Protein AF-A0A915A8H7-F1 (afdb_monomer_lite)

Secondary structure (DSSP, 8-state):
---PPP--SGGG-SEEEEEEE----BS-HHHHHHHHHHTTS-TTSHHHHHHHHGGGBHHHHHHHTTSS-TT-EEPPP-S---B-BPTTSSPBPTTS--B--EEEEEEESSTTSEEEEEEEE-TT--SSSB--EEEEEEE-------

pLDDT: mean 85.85, std 15.35, range [38.62, 98.38]

Radius of gyration: 17.92 Å; chains: 1; bounding box: 58×31×45 Å

Foldseek 3Di:
DDCDDPDPDPVSDQKDKDWDQQPWFQPDQVLVVVCVVCVVDDDVVQQVSQVVSCVRTPVSVCCVVCNPPVQKDFDRDREFAFAADDAPDLDHDPVDRRHNRTGMIMHGPDPPQKDWDDWYWDSVHRRHSGTDIDTDIDGDDDPPDD

Structure (mmCIF, N/CA/C/O backbone):
data_AF-A0A915A8H7-F1
#
_entry.id   AF-A0A915A8H7-F1
#
loop_
_atom_site.group_PDB
_atom_site.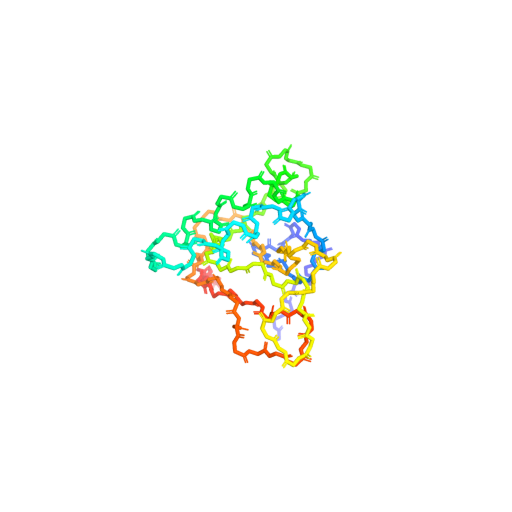id
_atom_site.type_symbol
_atom_site.label_atom_id
_atom_site.label_alt_id
_atom_site.label_comp_id
_atom_site.label_asym_id
_atom_site.label_entity_id
_atom_site.label_seq_id
_atom_site.pdbx_PDB_ins_code
_atom_site.Cartn_x
_atom_site.Cartn_y
_atom_site.Cartn_z
_atom_site.occupancy
_atom_site.B_iso_or_equiv
_atom_site.auth_seq_id
_atom_site.auth_comp_id
_atom_site.auth_asym_id
_atom_site.auth_atom_id
_atom_site.pdbx_PDB_model_num
ATOM 1 N N . ARG A 1 1 ? -35.282 -7.387 12.972 1.00 38.62 1 ARG A N 1
ATOM 2 C CA . ARG A 1 1 ? -34.594 -6.591 11.924 1.00 38.62 1 ARG A CA 1
ATOM 3 C C . ARG A 1 1 ? -33.820 -5.499 12.648 1.00 38.62 1 ARG A C 1
ATOM 5 O O . ARG A 1 1 ? -34.443 -4.551 13.101 1.00 38.62 1 ARG A O 1
ATOM 12 N N . TYR A 1 2 ? -32.520 -5.685 12.862 1.00 42.59 2 TYR A N 1
ATOM 13 C CA . TYR A 1 2 ? -31.696 -4.727 13.600 1.00 42.59 2 TYR A CA 1
ATOM 14 C C . TYR A 1 2 ? -31.252 -3.625 12.640 1.00 42.59 2 TYR A C 1
ATOM 16 O O . TYR A 1 2 ? -30.339 -3.812 11.843 1.00 42.59 2 TYR A O 1
ATOM 24 N N . GLY A 1 3 ? -31.980 -2.510 12.656 1.00 46.38 3 GLY A N 1
ATOM 25 C CA . GLY A 1 3 ? -31.598 -1.299 11.943 1.00 46.38 3 GLY A CA 1
ATOM 26 C C . GLY A 1 3 ? -30.527 -0.574 12.739 1.00 46.38 3 GLY A C 1
ATOM 27 O O . GLY A 1 3 ? -30.847 0.347 13.485 1.00 46.38 3 GLY A O 1
ATOM 28 N N . LEU A 1 4 ? -29.271 -1.008 12.612 1.00 57.69 4 LEU A N 1
ATOM 29 C CA . LEU A 1 4 ? -28.161 -0.161 13.030 1.00 57.69 4 LEU A CA 1
ATOM 30 C C . LEU A 1 4 ? -28.224 1.121 12.184 1.00 57.69 4 LEU A C 1
ATOM 32 O O . LEU A 1 4 ? -28.416 1.029 10.965 1.00 57.69 4 LEU A O 1
ATOM 36 N N . PRO A 1 5 ? -28.133 2.312 12.798 1.00 57.06 5 PRO A N 1
ATOM 37 C CA . PRO A 1 5 ? -28.119 3.553 12.044 1.00 57.06 5 PRO A CA 1
ATOM 38 C C . PRO A 1 5 ? -26.967 3.511 11.039 1.00 57.06 5 PRO A C 1
ATOM 40 O O . PRO A 1 5 ? -25.849 3.128 11.381 1.00 57.06 5 PRO A O 1
ATOM 43 N N . ALA A 1 6 ? -27.250 3.879 9.787 1.00 58.78 6 ALA A N 1
ATOM 44 C CA . ALA A 1 6 ? -26.222 3.965 8.760 1.00 58.78 6 ALA A CA 1
ATOM 45 C C . ALA A 1 6 ? -25.101 4.895 9.244 1.00 58.78 6 ALA A C 1
ATOM 47 O O . ALA A 1 6 ? -25.376 6.014 9.683 1.00 58.78 6 ALA A O 1
ATOM 48 N N . CYS A 1 7 ? -23.858 4.420 9.172 1.00 57.41 7 CYS A N 1
ATOM 49 C CA . CYS A 1 7 ? -22.670 5.210 9.467 1.00 57.41 7 CYS A CA 1
ATOM 50 C C . CYS A 1 7 ? -22.638 6.418 8.514 1.00 57.41 7 CYS A C 1
ATOM 52 O O . CYS A 1 7 ? -22.506 6.249 7.303 1.00 57.41 7 CYS A O 1
ATOM 54 N N . LYS A 1 8 ? -22.846 7.631 9.039 1.00 66.94 8 LYS A N 1
ATOM 55 C CA . LYS A 1 8 ? -22.970 8.873 8.252 1.00 66.94 8 LYS A CA 1
ATOM 56 C C . LYS A 1 8 ? -21.626 9.556 7.998 1.00 66.94 8 LYS A C 1
ATOM 58 O O . LYS A 1 8 ? -21.566 10.490 7.204 1.00 66.94 8 LYS A O 1
ATOM 63 N N . SER A 1 9 ? -20.562 9.125 8.673 1.00 72.94 9 SER A N 1
ATOM 64 C CA . SER A 1 9 ? -19.200 9.621 8.470 1.00 72.94 9 SER A CA 1
ATOM 65 C C . SER A 1 9 ? -18.171 8.579 8.897 1.00 72.94 9 SER A C 1
ATOM 67 O O . SER A 1 9 ? -18.432 7.776 9.787 1.00 72.94 9 SER A O 1
ATOM 69 N N . VAL A 1 10 ? -16.973 8.629 8.309 1.00 74.31 10 VAL A N 1
ATOM 70 C CA . VAL A 1 10 ? -15.845 7.745 8.662 1.00 74.31 10 VAL A CA 1
ATOM 71 C C . VAL A 1 10 ? -15.566 7.758 10.175 1.00 74.31 10 VAL A C 1
ATOM 73 O O . VAL A 1 10 ? -15.337 6.710 10.764 1.00 74.31 10 VAL A O 1
ATOM 76 N N . ALA A 1 11 ? -15.716 8.916 10.827 1.00 73.44 11 ALA A N 1
ATOM 77 C CA . ALA A 1 11 ? -15.522 9.084 12.270 1.00 73.44 11 ALA A CA 1
ATOM 78 C C . ALA A 1 11 ? -16.535 8.319 13.152 1.00 73.44 11 ALA A C 1
ATOM 80 O O . ALA A 1 11 ? -16.314 8.119 14.349 1.00 73.44 11 ALA A O 1
ATOM 81 N N . GLN A 1 12 ? -17.678 7.899 12.604 1.00 82.94 12 GLN A N 1
ATOM 82 C CA . GLN A 1 12 ? -18.666 7.119 13.354 1.00 82.94 12 GLN A CA 1
ATOM 83 C C . GLN A 1 12 ? -18.327 5.631 13.393 1.00 82.94 12 GLN A C 1
ATOM 85 O O . GLN A 1 12 ? -18.733 4.962 14.342 1.00 82.94 12 GLN A O 1
ATOM 90 N N . ALA A 1 13 ? -17.559 5.127 12.427 1.00 87.56 13 ALA A N 1
ATOM 91 C CA . ALA A 1 13 ? -17.154 3.733 12.402 1.00 87.56 13 ALA A CA 1
ATOM 92 C C . ALA A 1 13 ? -16.169 3.429 13.539 1.00 87.56 13 ALA A C 1
ATOM 94 O O . ALA A 1 13 ? -15.305 4.237 13.872 1.00 87.56 13 ALA A O 1
ATOM 95 N N . ASP A 1 14 ? -16.311 2.250 14.136 1.00 90.06 14 ASP A N 1
ATOM 96 C CA . ASP A 1 14 ? -15.351 1.744 15.119 1.00 90.06 14 ASP A CA 1
ATOM 97 C C . ASP A 1 14 ? -14.023 1.348 14.473 1.00 90.06 14 ASP A C 1
ATOM 99 O O . ASP A 1 14 ? -12.960 1.494 15.071 1.00 90.06 14 ASP A O 1
ATOM 103 N N . CYS A 1 15 ? -14.118 0.809 13.257 1.00 92.69 15 CYS A N 1
ATOM 104 C CA . CYS A 1 15 ? -13.013 0.316 12.458 1.00 92.69 15 CYS A CA 1
ATOM 105 C C . CYS A 1 15 ? -13.232 0.741 11.008 1.00 92.69 15 CYS A C 1
ATOM 107 O O . CYS A 1 15 ? -14.344 0.620 10.486 1.00 92.69 15 CYS A O 1
AT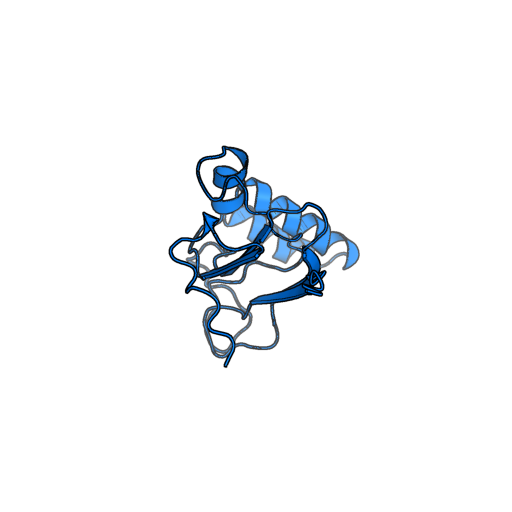OM 109 N N . VAL A 1 16 ? -12.176 1.208 10.355 1.00 94.38 16 VAL A N 1
ATOM 110 C CA . VAL A 1 16 ? -12.196 1.641 8.957 1.00 94.38 16 VAL A CA 1
ATOM 111 C C . VAL A 1 16 ? -11.054 0.953 8.233 1.00 94.38 16 VAL A C 1
ATOM 113 O O . VAL A 1 16 ? -9.925 0.975 8.708 1.00 94.38 16 VAL A O 1
ATOM 116 N N . PHE A 1 17 ? -11.344 0.379 7.070 1.00 96.38 17 PHE A N 1
ATOM 117 C CA . PHE A 1 17 ? -10.337 -0.077 6.119 1.00 96.38 17 PHE A CA 1
ATOM 118 C C . PHE A 1 17 ? -10.415 0.825 4.892 1.00 96.38 17 PHE A C 1
ATOM 120 O O . PHE A 1 17 ? -11.499 1.026 4.343 1.00 96.38 17 PHE A O 1
ATOM 127 N N . TRP A 1 18 ? -9.282 1.381 4.479 1.00 97.31 18 TRP A N 1
ATOM 128 C CA . TRP A 1 18 ? -9.173 2.266 3.326 1.00 97.31 18 TRP A CA 1
ATOM 129 C C . TRP A 1 18 ? -8.132 1.703 2.372 1.00 97.31 18 TRP A C 1
ATOM 131 O O . TRP A 1 18 ? -6.961 1.608 2.726 1.00 97.31 18 TRP A O 1
ATOM 141 N N . PHE A 1 19 ? -8.541 1.322 1.166 1.00 97.88 19 PHE A N 1
ATOM 142 C CA . PHE A 1 19 ? -7.642 0.649 0.237 1.00 97.88 19 PHE A CA 1
ATOM 143 C C . PHE A 1 19 ? -7.986 0.894 -1.227 1.00 97.88 19 PHE A C 1
ATOM 145 O O . PHE A 1 19 ? -9.106 1.284 -1.560 1.00 97.88 19 PHE A O 1
ATOM 152 N N . GLY A 1 20 ? -7.005 0.642 -2.088 1.00 97.38 20 GLY A N 1
ATOM 153 C CA . GLY A 1 20 ? -7.113 0.746 -3.541 1.00 97.38 20 GLY A CA 1
ATOM 154 C C . GLY A 1 20 ? -5.840 1.307 -4.168 1.00 97.38 20 GLY A C 1
ATOM 155 O O . GLY A 1 20 ? -4.811 1.413 -3.498 1.00 97.38 20 GLY A O 1
ATOM 156 N N . ASP A 1 21 ? -5.937 1.699 -5.438 1.00 97.88 21 ASP A N 1
ATOM 157 C CA . ASP A 1 21 ? -4.905 2.478 -6.125 1.00 97.88 21 ASP A CA 1
ATOM 158 C C . ASP A 1 21 ? -4.950 3.933 -5.627 1.00 97.88 21 ASP A C 1
ATOM 160 O O . ASP A 1 21 ? -5.766 4.747 -6.066 1.00 97.88 21 ASP A O 1
ATOM 164 N N . LEU A 1 22 ? -4.085 4.250 -4.665 1.00 97.81 22 LEU A N 1
ATOM 165 C CA . LEU A 1 22 ? -3.901 5.599 -4.126 1.00 97.81 22 LEU A CA 1
ATOM 166 C C . LEU A 1 22 ? -2.933 6.438 -4.969 1.00 97.81 22 LEU A C 1
ATOM 168 O O . LEU A 1 22 ? -2.807 7.639 -4.742 1.00 97.81 22 LEU A O 1
ATOM 172 N N . ASN A 1 23 ? -2.259 5.816 -5.939 1.00 97.19 23 ASN A N 1
ATOM 173 C CA . ASN A 1 23 ? -1.446 6.461 -6.965 1.00 97.19 23 ASN A CA 1
ATOM 174 C C . ASN A 1 23 ? -0.214 7.255 -6.476 1.00 97.19 23 ASN A C 1
ATOM 176 O O . ASN A 1 23 ? 0.412 7.960 -7.269 1.00 97.19 23 ASN A O 1
ATOM 180 N N . PHE A 1 24 ? 0.178 7.109 -5.208 1.00 97.44 24 PHE A N 1
ATOM 181 C CA . PHE A 1 24 ? 1.429 7.659 -4.677 1.00 97.44 24 PHE A CA 1
ATOM 182 C C . PHE A 1 24 ? 2.648 6.955 -5.279 1.00 97.44 24 PHE A C 1
ATOM 184 O O . PHE A 1 24 ? 2.615 5.755 -5.578 1.00 97.44 24 PHE A O 1
ATOM 191 N N . ARG A 1 25 ? 3.722 7.715 -5.504 1.00 96.56 25 ARG A N 1
ATOM 192 C CA . ARG A 1 25 ? 4.874 7.276 -6.296 1.00 96.56 25 ARG A CA 1
ATOM 193 C C . ARG A 1 25 ? 6.165 7.254 -5.494 1.00 96.56 25 ARG A C 1
ATOM 195 O O . ARG A 1 25 ? 6.378 8.046 -4.581 1.00 96.56 25 ARG A O 1
ATOM 202 N N . LEU A 1 26 ? 7.075 6.364 -5.889 1.00 94.38 26 LEU A N 1
ATOM 203 C CA . LEU A 1 26 ? 8.473 6.486 -5.485 1.00 94.38 26 LEU A CA 1
ATOM 204 C C . LEU A 1 26 ? 9.125 7.623 -6.277 1.00 94.38 26 LEU A C 1
ATOM 206 O O . LEU A 1 26 ? 8.934 7.750 -7.488 1.00 94.38 26 LEU A O 1
ATOM 210 N N . LYS A 1 27 ? 9.981 8.405 -5.619 1.00 90.94 27 LYS A N 1
ATOM 211 C CA . LYS A 1 27 ? 10.676 9.532 -6.268 1.00 90.94 27 LYS A CA 1
ATOM 212 C C . LYS A 1 27 ? 11.808 9.124 -7.212 1.00 90.94 27 LYS A C 1
ATOM 214 O O . LYS A 1 27 ? 12.242 9.932 -8.029 1.00 90.94 27 LYS A O 1
ATOM 219 N N . SER A 1 28 ? 12.343 7.907 -7.088 1.00 85.69 28 SER A N 1
ATOM 220 C CA . SER A 1 28 ? 13.560 7.503 -7.802 1.00 85.69 28 SER A CA 1
ATOM 221 C C . SER A 1 28 ? 13.548 6.041 -8.234 1.00 85.69 28 SER A C 1
ATOM 223 O O . SER A 1 28 ? 13.435 5.136 -7.409 1.00 85.69 28 SER A O 1
ATOM 225 N N . ARG A 1 29 ? 13.784 5.814 -9.533 1.00 83.38 29 ARG A N 1
ATOM 226 C CA . ARG A 1 29 ? 14.001 4.483 -10.126 1.00 83.38 29 ARG A CA 1
ATOM 227 C C . ARG A 1 29 ? 15.297 3.828 -9.641 1.00 83.38 29 ARG A C 1
ATOM 229 O O . ARG A 1 29 ? 15.345 2.613 -9.503 1.00 83.38 29 ARG A O 1
ATOM 236 N N . LYS A 1 30 ? 16.328 4.625 -9.330 1.00 82.50 30 LYS A N 1
ATOM 237 C CA . LYS A 1 30 ? 17.689 4.131 -9.048 1.00 82.50 30 LYS A CA 1
ATOM 238 C C . LYS A 1 30 ? 17.735 3.102 -7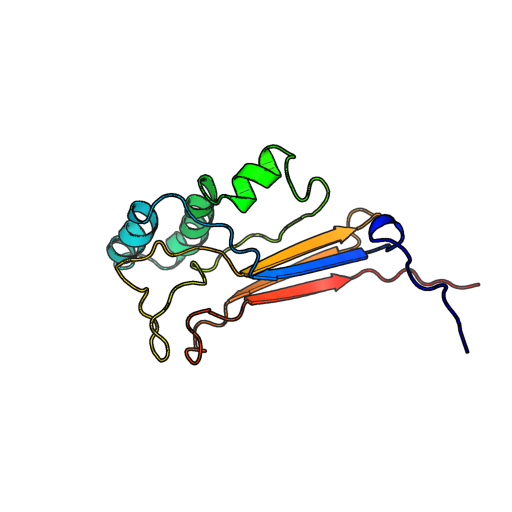.921 1.00 82.50 30 LYS A C 1
ATOM 240 O O . LYS A 1 30 ? 18.504 2.152 -8.004 1.00 82.50 30 LYS A O 1
ATOM 245 N N . ARG A 1 31 ? 16.919 3.286 -6.876 1.00 76.94 31 ARG A N 1
ATOM 246 C CA . ARG A 1 31 ? 16.860 2.322 -5.772 1.00 76.94 31 ARG A CA 1
ATOM 247 C C . ARG A 1 31 ? 16.159 1.032 -6.174 1.00 76.94 31 ARG A C 1
ATOM 249 O O . ARG A 1 31 ? 16.600 -0.028 -5.769 1.00 76.94 31 ARG A O 1
ATOM 256 N N . VAL A 1 32 ? 15.131 1.094 -7.017 1.00 79.88 32 VAL A N 1
ATOM 257 C CA . VAL A 1 32 ? 14.496 -0.125 -7.531 1.00 79.88 32 VAL A CA 1
ATOM 258 C C . VAL A 1 32 ? 15.442 -0.879 -8.466 1.00 79.88 32 VAL A C 1
ATOM 260 O O . VAL A 1 32 ? 15.547 -2.092 -8.374 1.00 79.88 32 VAL A O 1
ATOM 263 N N . ASP A 1 33 ? 16.200 -0.185 -9.314 1.00 77.81 33 ASP A N 1
ATOM 264 C CA . ASP A 1 33 ? 17.151 -0.852 -10.213 1.00 77.81 33 ASP A CA 1
ATOM 265 C C . ASP A 1 33 ? 18.328 -1.485 -9.449 1.00 77.81 33 ASP A C 1
ATOM 267 O O . ASP A 1 33 ? 18.804 -2.554 -9.833 1.00 77.81 33 ASP A O 1
ATOM 271 N N . ALA A 1 34 ? 18.750 -0.897 -8.323 1.00 72.12 34 ALA A N 1
ATOM 272 C CA . ALA A 1 34 ? 19.744 -1.503 -7.435 1.00 72.12 34 ALA A CA 1
ATOM 273 C C . ALA A 1 34 ? 19.298 -2.876 -6.885 1.00 72.12 34 ALA A C 1
ATOM 275 O O . ALA A 1 34 ? 20.144 -3.746 -6.682 1.00 72.12 34 ALA A O 1
ATOM 276 N N . LEU A 1 35 ? 17.983 -3.103 -6.734 1.00 65.75 35 LEU A N 1
ATOM 277 C CA . LEU A 1 35 ? 17.410 -4.404 -6.366 1.00 65.75 35 LEU A CA 1
ATOM 278 C C . LEU A 1 35 ? 17.747 -5.472 -7.413 1.00 65.75 35 LEU A C 1
ATOM 280 O O . LEU A 1 35 ? 18.203 -6.556 -7.060 1.00 65.75 35 LEU A O 1
ATOM 284 N N . SER A 1 36 ? 17.556 -5.156 -8.701 1.00 61.91 36 SER A N 1
ATOM 285 C CA . SER A 1 36 ? 17.802 -6.102 -9.801 1.00 61.91 36 SER A CA 1
ATOM 286 C C . SER A 1 36 ? 19.267 -6.547 -9.868 1.00 61.91 36 SER A C 1
ATOM 288 O O . SER A 1 36 ? 19.552 -7.691 -10.206 1.00 61.91 36 SER A O 1
ATOM 290 N N . ALA A 1 37 ? 20.193 -5.671 -9.464 1.00 56.72 37 ALA A N 1
ATOM 291 C CA . ALA A 1 37 ? 21.619 -5.972 -9.396 1.00 56.72 37 ALA A CA 1
ATOM 292 C C . ALA A 1 37 ? 22.014 -6.760 -8.129 1.00 56.72 37 ALA A C 1
ATOM 294 O O . ALA A 1 37 ? 22.924 -7.583 -8.185 1.00 56.72 37 ALA A O 1
ATOM 295 N N . GLN A 1 38 ? 21.344 -6.533 -6.990 1.00 52.28 38 GLN A N 1
ATOM 296 C CA . GLN A 1 38 ? 21.647 -7.201 -5.711 1.00 52.28 38 GLN A CA 1
ATOM 297 C C . GLN A 1 38 ? 20.967 -8.568 -5.527 1.00 52.28 38 GLN A C 1
ATOM 299 O O . GLN A 1 38 ? 21.434 -9.371 -4.713 1.00 52.28 38 GLN A O 1
ATOM 304 N N . GLN A 1 39 ? 19.915 -8.872 -6.297 1.00 52.09 39 GLN A N 1
ATOM 305 C CA . GLN A 1 39 ? 19.191 -10.155 -6.271 1.00 52.09 39 GLN A CA 1
ATOM 306 C C . GLN A 1 39 ? 20.057 -11.390 -6.575 1.00 52.09 39 GLN A C 1
ATOM 308 O O . GLN A 1 39 ? 19.615 -12.512 -6.345 1.00 52.09 39 GLN A O 1
ATOM 313 N N . MET A 1 40 ? 21.308 -11.214 -7.007 1.00 48.62 40 MET A N 1
ATOM 314 C CA . MET A 1 40 ? 22.253 -12.318 -7.175 1.00 48.62 40 MET A CA 1
ATOM 315 C C . MET A 1 40 ? 22.771 -12.913 -5.852 1.00 48.62 40 MET A C 1
ATOM 317 O O . MET A 1 40 ? 23.489 -13.910 -5.920 1.00 48.62 40 MET A O 1
ATOM 321 N N . THR A 1 41 ? 22.442 -12.353 -4.673 1.00 46.12 41 THR A N 1
ATOM 322 C CA . THR A 1 41 ? 23.254 -12.654 -3.475 1.00 46.12 41 THR A CA 1
ATOM 323 C C . THR A 1 41 ? 22.610 -13.051 -2.147 1.00 46.12 41 THR A C 1
ATOM 325 O O . THR A 1 41 ? 23.406 -13.492 -1.347 1.00 46.12 41 THR A O 1
ATOM 328 N N . GLU A 1 42 ? 21.294 -12.999 -1.864 1.00 52.12 42 GLU A N 1
ATOM 329 C CA . GLU A 1 42 ? 20.663 -13.725 -0.714 1.00 52.12 42 GLU A CA 1
ATOM 330 C C . GLU A 1 42 ? 19.194 -13.303 -0.457 1.00 52.12 42 GLU A C 1
ATOM 332 O O . GLU A 1 42 ? 18.871 -12.119 -0.368 1.00 52.12 42 GLU A O 1
ATOM 337 N N . ASN A 1 43 ? 18.296 -14.276 -0.240 1.00 54.06 43 ASN A N 1
ATOM 338 C CA . ASN A 1 43 ? 16.845 -14.067 -0.060 1.00 54.06 43 ASN A CA 1
ATOM 339 C C . ASN A 1 43 ? 16.429 -13.353 1.246 1.00 54.06 43 ASN A C 1
ATOM 341 O O . ASN A 1 43 ? 15.331 -12.804 1.315 1.00 54.06 43 ASN A O 1
ATOM 345 N N . LEU A 1 44 ? 17.270 -13.341 2.287 1.00 50.16 44 LEU A N 1
ATOM 346 C CA . LEU A 1 44 ? 16.941 -12.701 3.573 1.00 50.16 44 LEU A CA 1
ATOM 347 C C . LEU A 1 44 ? 17.105 -11.168 3.543 1.00 50.16 44 LEU A C 1
ATOM 349 O O . LEU A 1 44 ? 16.494 -10.476 4.352 1.00 50.16 44 LEU A O 1
ATOM 353 N N . SER A 1 45 ? 17.862 -10.637 2.577 1.00 61.53 45 SER A N 1
ATOM 354 C CA . SER A 1 45 ? 18.144 -9.200 2.411 1.00 61.53 45 SER A CA 1
ATOM 355 C C . SER A 1 45 ? 16.992 -8.414 1.755 1.00 61.53 45 SER A C 1
ATOM 357 O O . SER A 1 45 ? 16.863 -7.202 1.922 1.00 61.53 45 SER A O 1
ATOM 359 N N . LEU A 1 46 ? 16.098 -9.094 1.027 1.00 66.75 46 LEU A N 1
ATOM 360 C CA . LEU A 1 46 ? 15.102 -8.421 0.182 1.00 66.75 46 LEU A CA 1
ATOM 361 C C . LEU A 1 46 ? 13.961 -7.765 0.975 1.00 66.75 46 LEU A C 1
ATOM 363 O O . LEU A 1 46 ? 13.465 -6.716 0.572 1.00 66.75 46 LEU A O 1
ATOM 367 N N . LYS A 1 47 ? 13.564 -8.325 2.127 1.00 68.31 47 LYS A N 1
ATOM 368 C CA . LYS A 1 47 ? 12.467 -7.758 2.935 1.00 68.31 47 LYS A CA 1
ATOM 369 C C . LYS A 1 47 ? 12.839 -6.425 3.583 1.00 68.31 47 LYS A C 1
ATOM 371 O O . LYS A 1 47 ? 12.056 -5.479 3.518 1.00 68.31 47 LYS A O 1
ATOM 376 N N . SER A 1 48 ? 14.038 -6.330 4.165 1.00 70.50 48 SER A N 1
ATOM 377 C CA . SER A 1 48 ? 14.552 -5.058 4.692 1.00 70.50 48 SER A CA 1
ATOM 378 C C . SER A 1 48 ? 14.727 -4.036 3.574 1.00 70.50 48 SER A C 1
ATOM 380 O O . SER A 1 48 ? 14.379 -2.874 3.741 1.00 70.50 48 SER A O 1
ATOM 382 N N . PHE A 1 49 ? 15.153 -4.484 2.394 1.00 77.88 49 PHE A N 1
ATOM 383 C CA . PHE A 1 49 ? 15.334 -3.601 1.251 1.00 77.88 49 PHE A CA 1
ATOM 384 C C . PHE A 1 49 ? 14.031 -2.942 0.782 1.00 77.88 49 PHE A C 1
ATOM 386 O O . PHE A 1 49 ? 14.009 -1.751 0.471 1.00 77.88 49 PHE A O 1
ATOM 393 N N . PHE A 1 50 ? 12.922 -3.685 0.723 1.00 85.00 50 PHE A N 1
ATOM 394 C CA . PHE A 1 50 ? 11.639 -3.089 0.336 1.00 85.00 50 PHE A CA 1
ATOM 395 C C . PHE A 1 50 ? 11.189 -2.014 1.322 1.00 85.00 50 PHE A C 1
ATOM 397 O O . PHE A 1 50 ? 10.609 -1.017 0.895 1.00 85.00 50 PHE A O 1
ATOM 404 N N . SER A 1 51 ? 11.547 -2.158 2.599 1.00 82.88 51 SER A N 1
ATOM 405 C CA . SER A 1 51 ? 11.341 -1.112 3.604 1.00 82.88 51 SER A CA 1
ATOM 406 C C . SER A 1 51 ? 12.188 0.127 3.313 1.00 82.88 51 SER A C 1
ATOM 408 O O . SER A 1 51 ? 11.685 1.245 3.396 1.00 82.88 51 SER A O 1
ATOM 410 N N . ASP A 1 52 ? 13.439 -0.053 2.885 1.00 84.56 52 ASP A N 1
ATOM 411 C CA . ASP A 1 52 ? 14.325 1.055 2.502 1.00 84.56 52 ASP A CA 1
ATOM 412 C C . ASP A 1 52 ? 13.807 1.824 1.274 1.00 84.56 52 ASP A C 1
ATOM 414 O O . ASP A 1 52 ? 14.028 3.032 1.144 1.00 84.56 52 ASP A O 1
ATOM 418 N N . LEU A 1 53 ? 13.070 1.166 0.369 1.00 88.38 53 LEU A N 1
ATOM 419 C CA . LEU A 1 53 ? 12.417 1.854 -0.751 1.00 88.38 53 LEU A CA 1
ATOM 420 C C . LEU A 1 53 ? 11.363 2.862 -0.279 1.00 88.38 53 LEU A C 1
ATOM 422 O O . LEU A 1 53 ? 11.205 3.902 -0.926 1.00 88.38 53 LEU A O 1
ATOM 426 N N . LEU A 1 54 ? 10.692 2.586 0.844 1.00 91.56 54 LEU A N 1
ATOM 427 C CA . LEU A 1 54 ? 9.616 3.422 1.385 1.00 91.56 54 LEU A CA 1
ATOM 428 C C . LEU A 1 54 ? 10.109 4.752 1.956 1.00 91.56 54 LEU A C 1
ATOM 430 O O . LEU A 1 54 ? 9.297 5.647 2.171 1.00 91.56 54 LEU A O 1
ATOM 434 N N . VAL A 1 55 ? 11.421 4.919 2.158 1.00 89.44 55 VAL A N 1
ATOM 435 C CA . VAL A 1 55 ? 12.007 6.169 2.672 1.00 89.44 55 VAL A CA 1
ATOM 436 C C . VAL A 1 55 ? 11.664 7.373 1.785 1.00 89.44 55 VAL A C 1
ATOM 438 O O . VAL A 1 55 ? 11.427 8.458 2.310 1.00 89.44 55 VAL A O 1
ATOM 441 N N . ASP A 1 56 ? 11.551 7.181 0.462 1.00 89.50 56 ASP A N 1
ATOM 442 C CA . ASP A 1 56 ? 11.042 8.230 -0.440 1.00 89.50 56 ASP A CA 1
ATOM 443 C C . ASP A 1 56 ? 9.726 7.850 -1.134 1.00 89.50 56 ASP A C 1
ATOM 445 O O . ASP A 1 56 ? 9.445 8.345 -2.232 1.00 89.50 56 ASP A O 1
ATOM 449 N N . ASP A 1 57 ? 8.934 6.963 -0.537 1.00 95.56 57 ASP A N 1
ATOM 450 C CA . ASP A 1 57 ? 7.552 6.758 -0.964 1.00 95.56 57 ASP A CA 1
ATOM 451 C C . ASP A 1 57 ? 6.706 7.970 -0.566 1.00 95.56 57 ASP A C 1
ATOM 453 O O . ASP A 1 57 ? 6.714 8.393 0.590 1.00 95.56 57 ASP A O 1
ATOM 457 N N . GLU A 1 58 ? 5.995 8.565 -1.526 1.00 97.31 58 GLU A N 1
ATOM 458 C CA . GLU A 1 58 ? 5.214 9.779 -1.278 1.00 97.31 58 GLU A CA 1
ATOM 459 C C . GLU A 1 58 ? 4.137 9.573 -0.208 1.00 97.31 58 GLU A C 1
ATOM 461 O O . GLU A 1 58 ? 3.984 10.447 0.643 1.00 97.31 58 GLU A O 1
ATOM 466 N N . LEU A 1 59 ? 3.436 8.430 -0.190 1.00 97.62 59 LEU A N 1
ATOM 467 C CA . LEU A 1 59 ? 2.426 8.174 0.840 1.00 97.62 59 LEU A CA 1
ATOM 468 C C . LEU A 1 59 ? 3.081 8.093 2.217 1.00 97.62 59 LEU A C 1
ATOM 470 O O . LEU A 1 59 ? 2.640 8.779 3.135 1.00 97.62 59 LEU A O 1
ATOM 474 N N . THR A 1 60 ? 4.144 7.299 2.361 1.00 96.06 60 THR A N 1
ATOM 475 C CA . THR A 1 60 ? 4.877 7.175 3.628 1.00 96.06 60 THR A CA 1
ATOM 476 C C . THR A 1 60 ? 5.374 8.539 4.111 1.00 96.06 60 THR A C 1
ATOM 478 O O . THR A 1 60 ? 5.145 8.905 5.262 1.00 96.06 60 THR A O 1
ATOM 481 N N . VAL A 1 61 ? 5.976 9.343 3.231 1.00 96.19 61 VAL A N 1
ATOM 482 C CA . VAL A 1 61 ? 6.484 10.680 3.577 1.00 96.19 61 VAL A CA 1
ATOM 483 C C . VAL A 1 61 ? 5.360 11.631 3.997 1.00 96.19 61 VAL A C 1
ATOM 485 O O . VAL A 1 61 ? 5.495 12.326 5.005 1.00 96.19 61 VAL A O 1
ATOM 488 N N . GLU A 1 62 ? 4.256 11.692 3.253 1.00 97.44 62 GLU A N 1
ATOM 489 C CA . GLU A 1 62 ? 3.149 12.606 3.559 1.00 97.44 62 GLU A CA 1
ATOM 490 C C . GLU A 1 62 ? 2.347 12.161 4.795 1.00 97.44 62 GLU A C 1
ATOM 492 O O . GLU A 1 62 ? 1.894 13.017 5.560 1.00 97.44 62 GLU A O 1
ATOM 497 N N . LYS A 1 63 ? 2.250 10.849 5.060 1.00 96.31 63 LYS A N 1
ATOM 498 C CA . LYS A 1 63 ? 1.733 10.308 6.328 1.00 96.31 63 LYS A CA 1
ATOM 499 C C . LYS A 1 63 ? 2.620 10.692 7.506 1.00 96.31 63 LYS A C 1
ATOM 501 O O . LYS A 1 63 ? 2.113 11.220 8.489 1.00 96.31 63 LYS A O 1
ATOM 506 N N . CYS A 1 64 ? 3.939 10.506 7.401 1.00 94.44 64 CYS A N 1
ATOM 507 C CA . CYS A 1 64 ? 4.884 10.877 8.461 1.00 94.44 64 CYS A CA 1
ATOM 508 C C . CYS A 1 64 ? 4.862 12.377 8.788 1.00 94.44 64 CYS A C 1
ATOM 510 O O . CYS A 1 64 ? 5.111 12.759 9.929 1.00 94.44 64 CYS A O 1
ATOM 512 N N . LYS A 1 65 ? 4.555 13.235 7.809 1.00 96.44 65 LYS A N 1
ATOM 513 C CA . LYS A 1 65 ? 4.363 14.679 8.026 1.00 96.44 65 LYS A CA 1
ATOM 514 C C . LYS A 1 65 ? 3.018 15.037 8.664 1.00 96.44 65 LYS A C 1
ATOM 516 O O . LYS A 1 65 ? 2.847 16.179 9.077 1.00 96.44 65 LYS A O 1
ATOM 521 N N . GLY A 1 66 ? 2.065 14.107 8.711 1.00 95.25 66 GLY A N 1
ATOM 522 C CA . GLY A 1 66 ? 0.700 14.369 9.159 1.00 95.25 66 GLY A CA 1
ATOM 523 C C . GLY A 1 66 ? -0.156 15.126 8.136 1.00 95.25 66 GLY A C 1
ATOM 524 O O . GLY A 1 66 ? -1.139 15.756 8.516 1.00 95.25 66 GLY A O 1
ATOM 525 N N . ASN A 1 67 ? 0.193 15.085 6.845 1.00 96.44 67 ASN A N 1
ATOM 526 C CA . ASN A 1 67 ? -0.566 15.775 5.794 1.00 96.44 67 ASN A CA 1
ATOM 527 C C . ASN A 1 67 ? -1.756 14.949 5.290 1.00 96.44 67 ASN A C 1
ATOM 529 O O . ASN A 1 67 ? -2.770 15.502 4.863 1.00 96.44 67 ASN A O 1
ATOM 533 N N . VAL A 1 68 ? -1.630 13.622 5.323 1.00 96.38 68 VAL A N 1
ATOM 534 C CA . VAL A 1 68 ? -2.649 12.671 4.869 1.00 96.38 68 VAL A CA 1
ATOM 535 C C . VAL A 1 68 ? -2.745 11.517 5.860 1.00 96.38 68 VAL A C 1
ATOM 537 O O . VAL A 1 68 ? -1.744 11.141 6.462 1.00 96.38 68 VAL A O 1
ATOM 540 N N . PHE A 1 69 ? -3.939 10.937 6.015 1.00 94.81 69 PHE A N 1
ATOM 541 C CA . PHE A 1 69 ? -4.144 9.696 6.777 1.00 94.81 69 PHE A CA 1
ATOM 542 C C . PHE A 1 69 ? -3.561 9.712 8.213 1.00 94.81 69 PHE A C 1
ATOM 544 O O . PHE A 1 69 ? -3.031 8.703 8.664 1.00 94.81 69 PHE A O 1
ATOM 551 N N . VAL A 1 70 ? -3.675 10.845 8.923 1.00 90.50 70 VAL A N 1
ATOM 552 C CA . VAL A 1 70 ? -3.013 11.141 10.219 1.00 90.50 70 VAL A CA 1
ATOM 553 C C . VAL A 1 70 ? -3.260 10.098 11.316 1.00 90.50 70 VAL A C 1
ATOM 555 O O . VAL A 1 70 ? -2.392 9.881 12.150 1.00 90.50 70 VAL A O 1
ATOM 558 N N . GLU A 1 71 ? -4.413 9.432 11.302 1.00 91.88 71 GLU A N 1
ATOM 559 C CA . GLU A 1 71 ? -4.782 8.417 12.302 1.00 91.88 71 GLU A CA 1
ATOM 560 C C . GLU A 1 71 ? -4.802 6.994 11.733 1.00 91.88 71 GLU A C 1
ATOM 562 O O . GLU A 1 71 ? -5.117 6.045 12.440 1.00 91.88 71 GLU A O 1
ATOM 567 N N . PHE A 1 72 ? -4.515 6.824 10.444 1.00 95.69 72 PHE A N 1
ATOM 568 C CA . PHE A 1 72 ? -4.550 5.506 9.827 1.00 95.69 72 PHE A CA 1
ATOM 569 C C . PHE A 1 72 ? -3.184 4.842 9.906 1.00 95.69 72 PHE A C 1
ATOM 571 O O . PHE A 1 72 ? -2.178 5.373 9.426 1.00 95.69 72 PHE A O 1
ATOM 578 N N . ASP A 1 73 ? -3.189 3.600 10.349 1.00 96.00 73 ASP A N 1
ATOM 579 C CA . ASP A 1 73 ? -2.056 2.703 10.283 1.00 96.00 73 ASP A CA 1
ATOM 580 C C . ASP A 1 73 ? -1.975 2.002 8.925 1.00 96.00 73 ASP A C 1
ATOM 582 O O . ASP A 1 73 ? -2.926 1.943 8.139 1.00 96.00 73 ASP A O 1
ATOM 586 N N . GLU A 1 74 ? -0.791 1.487 8.628 1.00 97.38 74 GLU A N 1
ATOM 587 C CA . GLU A 1 74 ? -0.542 0.604 7.498 1.00 97.38 74 GLU A CA 1
ATOM 588 C C . GLU A 1 74 ? 0.377 -0.525 7.963 1.00 97.38 74 GLU A C 1
ATOM 590 O O . GLU A 1 74 ? 1.322 -0.302 8.722 1.00 97.38 74 GLU A O 1
ATOM 595 N N . ALA A 1 75 ? 0.077 -1.753 7.541 1.00 96.31 75 ALA A N 1
ATOM 596 C CA . ALA A 1 75 ? 0.905 -2.895 7.891 1.00 96.31 75 ALA A CA 1
ATOM 597 C C . ALA A 1 75 ? 2.278 -2.792 7.206 1.00 96.31 75 ALA A C 1
ATOM 599 O O . ALA A 1 75 ? 2.444 -2.124 6.188 1.00 96.31 75 ALA A O 1
ATOM 600 N N . HIS A 1 76 ? 3.277 -3.478 7.753 1.00 94.75 76 HIS A N 1
ATOM 601 C CA . HIS A 1 76 ? 4.623 -3.446 7.195 1.00 94.75 76 HIS A CA 1
ATOM 602 C C . HIS A 1 76 ? 4.662 -4.018 5.765 1.00 94.75 76 HIS A C 1
ATOM 604 O O . HIS A 1 76 ? 4.315 -5.180 5.553 1.00 94.75 76 HIS A O 1
ATOM 610 N N . ILE A 1 77 ? 5.107 -3.212 4.797 1.00 94.44 77 ILE A N 1
ATOM 611 C CA . ILE A 1 77 ? 5.279 -3.630 3.399 1.00 94.44 77 ILE A CA 1
ATOM 612 C C . ILE A 1 77 ? 6.603 -4.385 3.274 1.00 94.44 77 ILE A C 1
ATOM 614 O O . ILE A 1 77 ? 7.672 -3.833 3.522 1.00 94.44 77 ILE A O 1
ATOM 618 N N . SER A 1 78 ? 6.522 -5.648 2.857 1.00 90.44 78 SER A N 1
ATOM 619 C CA . SER A 1 78 ? 7.686 -6.523 2.646 1.00 90.44 78 SER A CA 1
ATOM 620 C C . SER A 1 78 ? 7.695 -7.193 1.269 1.00 90.44 78 SER A C 1
ATOM 622 O O . SER 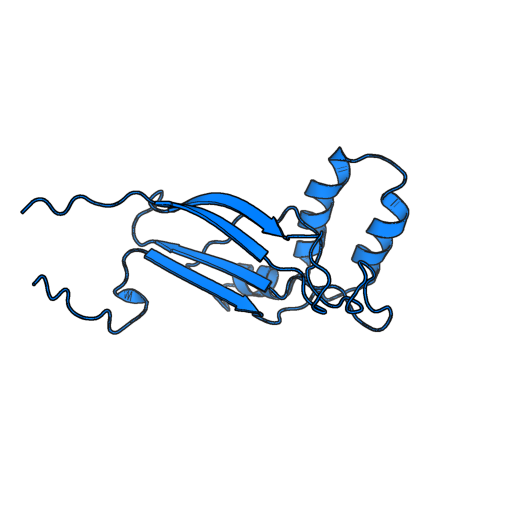A 1 78 ? 8.338 -8.225 1.075 1.00 90.44 78 SER A O 1
ATOM 624 N N . PHE A 1 79 ? 6.992 -6.578 0.320 1.00 92.00 79 PHE A N 1
ATOM 625 C CA . PHE A 1 79 ? 6.819 -7.010 -1.065 1.00 92.00 79 PHE A CA 1
ATOM 626 C C . PHE A 1 79 ? 7.306 -5.910 -2.026 1.00 92.00 79 PHE A C 1
ATOM 628 O O . PHE A 1 79 ? 7.458 -4.768 -1.590 1.00 92.00 79 PHE A O 1
ATOM 635 N N . PRO A 1 80 ? 7.604 -6.220 -3.301 1.00 92.00 80 PRO A N 1
ATOM 636 C CA . PRO A 1 80 ? 8.100 -5.240 -4.270 1.00 92.00 80 PRO 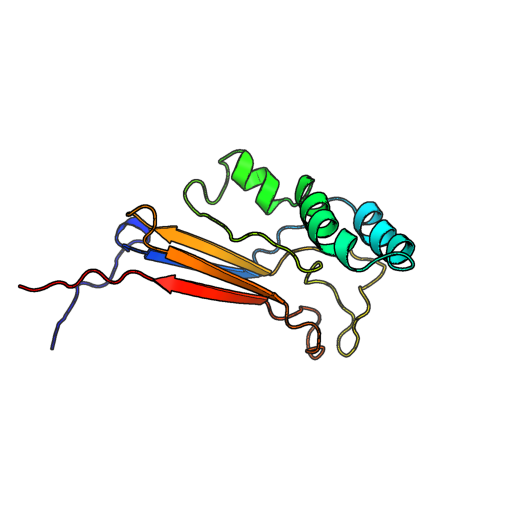A CA 1
ATOM 637 C C . PRO A 1 80 ? 7.011 -4.259 -4.754 1.00 92.00 80 PRO A C 1
ATOM 639 O O . PRO A 1 80 ? 5.822 -4.519 -4.581 1.00 92.00 80 PRO A O 1
ATOM 642 N N . PRO A 1 81 ? 7.386 -3.141 -5.408 1.00 94.44 81 PRO A N 1
ATOM 643 C CA . PRO A 1 81 ? 6.422 -2.208 -5.991 1.00 94.44 81 PRO A CA 1
ATOM 644 C C . PRO A 1 81 ? 5.398 -2.875 -6.928 1.00 94.44 81 PRO A C 1
ATOM 646 O O . PRO A 1 81 ? 5.732 -3.749 -7.720 1.00 94.44 81 PRO A O 1
ATOM 649 N N . THR A 1 82 ? 4.142 -2.437 -6.887 1.00 95.81 82 THR A N 1
ATOM 650 C CA . THR A 1 82 ? 3.026 -3.143 -7.547 1.00 95.81 82 THR A CA 1
ATOM 651 C C . THR A 1 82 ? 2.677 -2.603 -8.927 1.00 95.81 82 THR A C 1
ATOM 653 O O . THR A 1 82 ? 1.906 -3.231 -9.643 1.00 95.81 82 THR A O 1
ATOM 656 N N . HIS A 1 83 ? 3.267 -1.482 -9.342 1.00 95.62 83 HIS A N 1
ATOM 657 C CA . HIS A 1 83 ? 3.000 -0.857 -10.638 1.00 95.62 83 HIS A CA 1
ATOM 658 C C . HIS A 1 83 ? 4.212 -0.026 -11.097 1.00 95.62 83 HIS A C 1
ATOM 660 O O . HIS A 1 83 ? 4.868 0.614 -10.284 1.00 95.62 83 HIS A O 1
ATOM 666 N N . LYS A 1 84 ? 4.578 0.053 -12.381 1.00 95.31 84 LYS A N 1
ATOM 667 C CA . LYS A 1 84 ? 3.866 -0.415 -13.579 1.00 95.31 84 LYS A CA 1
ATOM 668 C C . LYS A 1 84 ? 4.579 -1.577 -14.258 1.00 95.31 84 LYS A C 1
ATOM 670 O O . LYS A 1 84 ? 5.754 -1.436 -14.612 1.00 95.31 84 LYS A O 1
ATOM 675 N N . PHE A 1 85 ? 3.842 -2.648 -14.519 1.00 94.38 85 PHE A N 1
ATOM 676 C CA . PHE A 1 85 ? 4.299 -3.820 -15.263 1.00 94.38 85 PHE A CA 1
ATOM 677 C C . PHE A 1 85 ? 3.915 -3.755 -16.740 1.00 94.38 85 PHE A C 1
ATOM 679 O O . PHE A 1 85 ? 3.029 -2.998 -17.148 1.00 94.38 85 PHE A O 1
ATOM 686 N N . ILE A 1 86 ? 4.606 -4.544 -17.553 1.00 94.69 86 ILE A N 1
ATOM 687 C CA . ILE A 1 86 ? 4.127 -4.929 -18.877 1.00 94.69 86 ILE A CA 1
ATOM 688 C C . ILE A 1 86 ? 3.070 -6.018 -18.660 1.00 94.69 86 ILE A C 1
ATOM 690 O O . ILE A 1 86 ? 3.371 -7.048 -18.069 1.00 94.69 86 ILE A O 1
ATOM 694 N N . ALA A 1 87 ? 1.832 -5.793 -19.108 1.00 93.50 87 ALA A N 1
ATOM 695 C CA . ALA A 1 87 ? 0.765 -6.782 -18.951 1.00 93.50 87 ALA A CA 1
ATOM 696 C C . ALA A 1 87 ? 1.138 -8.109 -19.642 1.00 93.50 87 ALA A C 1
ATOM 698 O O . ALA A 1 87 ? 1.610 -8.109 -20.782 1.00 93.50 87 ALA A O 1
ATOM 699 N N . GLY A 1 88 ? 0.923 -9.223 -18.947 1.00 92.00 88 GLY A N 1
ATOM 700 C CA . GLY A 1 88 ? 1.362 -10.565 -19.332 1.00 92.00 88 GLY A CA 1
ATOM 701 C C . GLY A 1 88 ? 2.835 -10.858 -19.028 1.00 92.00 88 GLY A C 1
ATOM 702 O O . GLY A 1 88 ? 3.381 -11.817 -19.571 1.00 92.00 88 GLY A O 1
ATOM 703 N N . SER A 1 89 ? 3.515 -10.018 -18.236 1.00 91.06 89 SER A N 1
ATOM 704 C CA . SER A 1 89 ? 4.881 -10.276 -17.773 1.00 91.06 89 SER A CA 1
ATOM 705 C C . SER A 1 89 ? 5.133 -9.765 -16.348 1.00 91.06 89 SER A C 1
ATOM 707 O O . SER A 1 89 ? 4.357 -9.001 -15.772 1.00 91.06 89 SER A O 1
ATOM 709 N N . ASN A 1 90 ? 6.254 -10.198 -15.765 1.00 90.19 90 ASN A N 1
ATOM 710 C CA . ASN A 1 90 ? 6.747 -9.733 -14.463 1.00 90.19 90 ASN A CA 1
ATOM 711 C C . ASN A 1 90 ? 7.799 -8.621 -14.589 1.00 90.19 90 ASN A C 1
ATOM 713 O O . ASN A 1 90 ? 8.506 -8.315 -13.627 1.00 90.19 90 ASN A O 1
ATOM 717 N N . ASP A 1 91 ? 7.891 -7.997 -15.763 1.00 90.62 91 ASP A N 1
ATOM 718 C CA . ASP A 1 91 ? 8.858 -6.945 -16.038 1.00 90.62 91 ASP A CA 1
ATOM 719 C C . ASP A 1 91 ? 8.240 -5.567 -15.832 1.00 90.62 91 ASP A C 1
ATOM 721 O O . ASP A 1 91 ? 7.177 -5.231 -16.364 1.00 90.62 91 ASP A O 1
ATOM 725 N N . TYR A 1 92 ? 8.951 -4.717 -15.096 1.00 92.44 92 TYR A N 1
ATOM 726 C CA . TYR A 1 92 ? 8.576 -3.316 -14.989 1.00 92.44 92 TYR A CA 1
ATOM 727 C C . TYR A 1 92 ? 8.791 -2.578 -16.308 1.00 92.44 92 TYR A C 1
ATOM 729 O O . TYR A 1 92 ? 9.830 -2.710 -16.955 1.00 92.44 92 TYR A O 1
ATOM 737 N N . VAL A 1 93 ? 7.882 -1.659 -16.628 1.00 92.75 93 VAL A N 1
ATOM 738 C CA . VAL A 1 93 ? 8.059 -0.733 -17.752 1.00 92.75 93 VAL A CA 1
ATOM 739 C C . VAL A 1 93 ? 9.288 0.151 -17.506 1.00 92.75 93 VAL A C 1
ATOM 741 O O . VAL A 1 93 ? 9.311 0.943 -16.562 1.00 92.75 93 VAL A O 1
ATOM 744 N N . CYS A 1 94 ? 10.304 0.056 -18.371 1.00 87.94 94 CYS A N 1
ATOM 745 C CA . CYS A 1 94 ? 11.591 0.746 -18.196 1.00 87.94 94 CYS A CA 1
ATOM 746 C C . CYS A 1 94 ? 11.474 2.277 -18.107 1.00 87.94 94 CYS A C 1
ATOM 748 O O . CYS A 1 94 ? 12.241 2.917 -17.396 1.00 87.94 94 CYS A O 1
ATOM 750 N N . SER A 1 95 ? 10.505 2.878 -18.805 1.00 89.50 95 SER A N 1
ATOM 751 C CA . SER A 1 95 ? 10.282 4.333 -18.810 1.00 89.50 95 SER A CA 1
ATOM 752 C C . SER A 1 95 ? 9.512 4.855 -17.590 1.00 89.50 95 SER A C 1
ATOM 754 O O . SER A 1 95 ? 9.214 6.049 -17.512 1.00 89.50 95 SER A O 1
ATOM 756 N N . ARG A 1 96 ? 9.151 3.985 -16.641 1.00 91.88 96 ARG A N 1
ATOM 757 C CA . ARG A 1 96 ? 8.366 4.329 -15.449 1.00 91.88 96 ARG A CA 1
ATOM 758 C C . ARG A 1 96 ? 9.121 3.990 -14.176 1.00 91.88 96 ARG A C 1
ATOM 760 O O . ARG A 1 96 ? 9.936 3.078 -14.154 1.00 91.88 96 ARG A O 1
ATOM 767 N N . ILE A 1 97 ? 8.821 4.712 -13.100 1.00 93.81 97 ILE A N 1
ATOM 768 C CA . ILE A 1 97 ? 9.337 4.411 -11.762 1.00 93.81 97 ILE A CA 1
ATOM 769 C C . ILE A 1 97 ? 8.373 3.414 -11.094 1.00 93.81 97 ILE A C 1
ATOM 771 O O . ILE A 1 97 ? 7.204 3.766 -10.915 1.00 93.81 97 ILE A O 1
ATOM 775 N N . PRO A 1 98 ? 8.814 2.196 -10.724 1.00 94.56 98 PRO A N 1
ATOM 776 C CA . PRO A 1 98 ? 8.012 1.246 -9.978 1.00 94.56 98 PRO A CA 1
ATOM 777 C C . PRO A 1 98 ? 7.616 1.868 -8.650 1.00 94.56 98 PRO A C 1
ATOM 779 O O . PRO A 1 98 ? 8.438 2.509 -8.004 1.00 94.56 98 PRO A O 1
ATOM 782 N N . SER A 1 99 ? 6.350 1.755 -8.285 1.00 96.31 99 SER A N 1
ATOM 783 C CA . SER A 1 99 ? 5.748 2.439 -7.148 1.00 96.31 99 SER A CA 1
ATOM 784 C C . SER A 1 99 ? 4.742 1.549 -6.427 1.00 96.31 99 SER A C 1
ATOM 786 O O . SER A 1 99 ? 4.149 0.658 -7.034 1.00 96.31 99 SER A O 1
ATOM 788 N N . TYR A 1 100 ? 4.541 1.826 -5.140 1.00 97.12 100 TYR A N 1
ATOM 789 C CA . TYR A 1 100 ? 3.512 1.212 -4.302 1.00 97.12 100 TYR A CA 1
ATOM 790 C C . TYR A 1 100 ? 2.213 2.009 -4.422 1.00 97.12 100 TYR A C 1
ATOM 792 O O . TYR A 1 100 ? 1.838 2.761 -3.521 1.00 97.12 100 TYR A O 1
ATOM 800 N N . THR A 1 101 ? 1.560 1.895 -5.577 1.00 97.75 101 THR A N 1
ATOM 801 C CA . THR A 1 101 ? 0.306 2.609 -5.847 1.00 97.75 101 THR A CA 1
ATOM 802 C C . THR A 1 101 ? -0.873 1.991 -5.113 1.00 97.75 101 THR A C 1
ATOM 804 O O . THR A 1 101 ? -1.771 2.707 -4.683 1.00 97.75 101 THR A O 1
ATOM 807 N N . ASP A 1 102 ? -0.841 0.674 -4.932 1.00 98.19 102 ASP A N 1
ATOM 808 C CA . ASP A 1 102 ? -1.921 -0.117 -4.356 1.00 98.19 102 ASP A CA 1
ATOM 809 C C . ASP A 1 102 ? -1.654 -0.332 -2.864 1.00 98.19 102 ASP A C 1
ATOM 811 O O . ASP A 1 102 ? -0.654 -0.947 -2.490 1.00 98.19 102 ASP A O 1
ATOM 815 N N . ARG A 1 103 ? -2.507 0.229 -1.997 1.00 98.31 103 ARG A N 1
ATOM 816 C CA . ARG A 1 103 ? -2.251 0.317 -0.547 1.00 98.31 103 ARG A CA 1
ATOM 817 C C . ARG A 1 103 ? -3.466 -0.084 0.270 1.00 98.31 103 ARG A C 1
ATOM 819 O O . ARG A 1 103 ? -4.598 0.129 -0.161 1.00 98.31 103 ARG A O 1
ATOM 826 N N . VAL A 1 104 ? -3.229 -0.621 1.466 1.00 98.38 104 VAL A N 1
ATOM 827 C CA . VAL A 1 104 ? -4.262 -0.951 2.454 1.00 98.38 104 VAL A CA 1
ATOM 828 C C . VAL A 1 104 ? -3.933 -0.284 3.783 1.00 98.38 104 VAL A C 1
ATOM 830 O O . VAL A 1 104 ? -2.978 -0.645 4.464 1.00 98.38 104 VAL A O 1
ATOM 833 N N . LEU A 1 105 ? -4.771 0.669 4.172 1.00 98.00 105 LEU A N 1
ATOM 834 C CA . LEU A 1 105 ? -4.701 1.382 5.435 1.00 98.00 105 LEU A CA 1
ATOM 835 C C . LEU A 1 105 ? -5.862 0.973 6.334 1.00 98.00 105 LEU A C 1
ATOM 837 O O . LEU A 1 105 ? -6.934 0.583 5.860 1.00 98.00 105 LEU A O 1
ATOM 841 N N . PHE A 1 106 ? -5.672 1.107 7.639 1.00 97.00 106 PHE A N 1
ATOM 842 C CA . PHE A 1 106 ? -6.711 0.818 8.615 1.00 97.00 106 PHE A CA 1
ATOM 843 C C . PHE A 1 106 ? -6.694 1.812 9.773 1.00 97.00 106 PHE A C 1
ATOM 845 O O . PHE A 1 106 ? -5.668 2.392 10.098 1.00 97.00 106 PHE A O 1
ATOM 852 N N . TYR A 1 107 ? -7.853 2.012 10.384 1.00 94.88 107 TYR A N 1
ATOM 853 C CA . TYR A 1 107 ? -8.042 2.847 11.565 1.00 94.88 107 TYR A CA 1
ATOM 854 C C . TYR A 1 107 ? -8.979 2.138 12.537 1.00 94.88 107 TYR A C 1
ATOM 856 O O . TYR A 1 107 ? -9.929 1.467 12.117 1.00 94.88 107 TYR A O 1
ATOM 864 N N . SER A 1 108 ? -8.737 2.316 13.831 1.00 93.50 108 SER A N 1
ATOM 865 C CA . SER A 1 108 ? -9.625 1.873 14.899 1.00 93.50 108 SER A CA 1
ATOM 866 C C . SER A 1 108 ? -9.669 2.908 16.015 1.00 93.50 108 SER A C 1
ATOM 868 O O . SER A 1 108 ? -8.646 3.495 16.351 1.00 93.50 108 SER A O 1
ATOM 870 N N . LYS A 1 109 ? -10.844 3.083 16.629 1.00 90.50 109 LYS A N 1
ATOM 871 C CA . LYS A 1 109 ? -10.994 3.896 17.850 1.00 90.50 109 LYS A CA 1
ATOM 872 C C . LYS A 1 109 ? -10.318 3.267 19.065 1.00 90.50 109 LYS A C 1
ATOM 874 O O . LYS A 1 109 ? -9.822 3.979 19.928 1.00 90.50 109 LYS A O 1
ATOM 879 N N . ASP A 1 110 ? -10.354 1.939 19.130 1.00 90.12 110 ASP A N 1
ATOM 880 C CA . ASP A 1 110 ? -9.726 1.167 20.194 1.00 90.12 110 ASP A CA 1
ATOM 881 C C . ASP A 1 110 ? -8.369 0.660 19.704 1.00 90.12 110 ASP A C 1
ATOM 883 O O . ASP A 1 110 ? -8.302 -0.052 18.690 1.00 90.12 110 ASP A O 1
ATOM 887 N N . GLU A 1 111 ? -7.314 0.972 20.454 1.00 82.06 111 GLU A N 1
ATOM 888 C CA . GLU A 1 111 ? -5.999 0.354 20.282 1.00 82.06 111 GLU A CA 1
ATOM 889 C C . GLU A 1 111 ? -6.132 -1.186 20.376 1.00 82.06 111 GLU A C 1
ATOM 891 O O . GLU A 1 111 ? -7.018 -1.725 21.052 1.00 82.06 111 GLU A O 1
ATOM 896 N N . ASP A 1 112 ? -5.314 -1.916 19.613 1.00 87.00 112 ASP A N 1
ATOM 897 C CA . ASP A 1 112 ? -5.301 -3.390 19.514 1.00 87.00 112 ASP A CA 1
ATOM 898 C C . ASP A 1 112 ? -6.570 -4.077 18.969 1.00 87.00 112 ASP A C 1
ATOM 900 O O . ASP A 1 112 ? -6.674 -5.310 18.964 1.00 87.00 112 ASP A O 1
ATOM 904 N N . ARG A 1 113 ? -7.566 -3.331 18.478 1.00 92.69 113 ARG A N 1
ATOM 905 C CA . ARG A 1 113 ? -8.780 -3.941 17.900 1.00 92.69 113 ARG A CA 1
ATOM 906 C C . ARG A 1 113 ? -8.542 -4.568 16.531 1.00 92.69 113 ARG A C 1
ATOM 908 O O . ARG A 1 113 ? -9.156 -5.593 16.229 1.00 92.69 113 ARG A O 1
ATOM 915 N N . ILE A 1 114 ? -7.670 -3.964 15.727 1.00 96.00 114 ILE A N 1
ATOM 916 C CA . ILE A 1 114 ? -7.251 -4.463 14.416 1.00 96.00 114 ILE A CA 1
ATOM 917 C C . ILE A 1 114 ? -5.801 -4.914 14.535 1.00 96.00 114 ILE A C 1
ATOM 919 O O . ILE A 1 114 ? -4.931 -4.119 14.878 1.00 96.00 114 ILE A O 1
ATOM 923 N N . ARG A 1 115 ? -5.530 -6.180 14.213 1.00 95.94 115 ARG A N 1
ATOM 924 C CA . ARG A 1 115 ? -4.165 -6.709 14.148 1.00 95.94 115 ARG A CA 1
ATOM 925 C C . ARG A 1 115 ? -3.876 -7.250 12.749 1.00 95.94 115 ARG A C 1
ATOM 927 O O . ARG A 1 115 ? -4.505 -8.244 12.369 1.00 95.94 115 ARG A O 1
ATOM 934 N N . PRO A 1 116 ? -2.951 -6.651 11.981 1.00 96.62 116 PRO A N 1
ATOM 935 C CA . PRO A 1 116 ? -2.545 -7.204 10.696 1.00 96.62 116 PRO A CA 1
ATOM 936 C C . PRO A 1 116 ? -1.844 -8.553 10.893 1.00 96.62 116 PRO A C 1
ATOM 938 O O . PRO A 1 116 ? -1.002 -8.716 11.775 1.00 96.62 116 PRO A O 1
ATOM 941 N N . LEU A 1 117 ? -2.227 -9.532 10.079 1.00 96.50 117 LEU A N 1
ATOM 942 C CA . LEU A 1 117 ? -1.626 -10.865 10.015 1.00 96.50 117 LEU A CA 1
ATOM 943 C C . LEU A 1 117 ? -0.746 -11.019 8.778 1.00 96.50 117 LEU A C 1
ATOM 945 O O . LEU A 1 117 ? 0.327 -11.608 8.861 1.00 96.50 117 LEU A O 1
ATOM 949 N N . MET A 1 118 ? -1.216 -10.517 7.636 1.00 96.44 118 MET A N 1
ATOM 950 C CA . MET A 1 118 ? -0.509 -10.581 6.359 1.00 96.44 118 MET A CA 1
ATOM 951 C C . MET A 1 118 ? -0.755 -9.296 5.580 1.00 96.44 118 MET A C 1
ATOM 953 O O . MET A 1 118 ? -1.846 -8.732 5.659 1.00 96.44 118 MET A O 1
ATOM 957 N N . TYR A 1 119 ? 0.247 -8.865 4.824 1.00 97.19 119 TYR A N 1
ATOM 958 C CA . TYR A 1 119 ? 0.143 -7.778 3.861 1.00 97.19 119 TYR A CA 1
ATOM 959 C C . TYR A 1 119 ? 1.147 -8.042 2.743 1.00 97.19 119 TYR A C 1
ATOM 961 O O . TYR A 1 119 ? 2.355 -8.012 2.985 1.00 97.19 119 TYR A O 1
ATOM 969 N N . ASP A 1 120 ? 0.643 -8.404 1.567 1.00 95.56 120 ASP A N 1
ATOM 970 C CA . ASP A 1 120 ? 1.469 -8.888 0.461 1.00 95.56 120 ASP A CA 1
ATOM 971 C C . ASP A 1 120 ? 0.814 -8.614 -0.903 1.00 95.56 120 ASP A C 1
ATOM 973 O O . ASP A 1 120 ? -0.335 -8.167 -0.996 1.00 95.56 120 ASP A O 1
ATOM 977 N N . SER A 1 121 ? 1.558 -8.903 -1.965 1.00 94.88 121 SER A N 1
ATOM 978 C CA . SER A 1 121 ? 1.110 -8.842 -3.353 1.00 94.88 121 SER A CA 1
ATOM 979 C C . SER A 1 121 ? 1.088 -10.230 -3.994 1.00 94.88 121 SER A C 1
ATOM 981 O O . SER A 1 121 ? 1.918 -11.085 -3.688 1.00 94.88 121 SER A O 1
ATOM 983 N N . LEU A 1 122 ? 0.150 -10.462 -4.911 1.00 93.81 122 LEU A N 1
ATOM 984 C CA . LEU A 1 122 ? 0.091 -11.690 -5.705 1.00 93.81 122 LEU A CA 1
ATOM 985 C C . LEU A 1 122 ? 0.962 -11.533 -6.951 1.00 93.81 122 LEU A C 1
ATOM 987 O O . LEU A 1 122 ? 0.542 -10.957 -7.953 1.00 93.81 122 LEU A O 1
ATOM 991 N N . TRP A 1 123 ? 2.197 -12.027 -6.872 1.00 86.44 123 TRP A N 1
ATOM 992 C CA . TRP A 1 123 ? 3.183 -11.846 -7.939 1.00 86.44 123 TRP A CA 1
ATOM 993 C C . TRP A 1 123 ? 2.909 -12.695 -9.185 1.00 86.44 123 TRP A C 1
ATOM 995 O O . TRP A 1 123 ? 3.222 -12.266 -10.296 1.00 86.44 123 TRP A O 1
ATOM 1005 N N . ASP A 1 124 ? 2.284 -13.858 -9.004 1.00 89.62 124 ASP A N 1
ATOM 1006 C CA . ASP A 1 124 ? 1.983 -14.804 -10.084 1.00 89.62 124 ASP A CA 1
ATOM 1007 C C . ASP A 1 124 ? 0.858 -14.317 -11.019 1.00 89.62 124 ASP A C 1
ATOM 1009 O O . ASP A 1 124 ? 0.701 -14.842 -12.116 1.00 89.62 124 ASP A O 1
ATOM 1013 N N . GLU A 1 125 ? 0.108 -13.283 -10.623 1.00 91.69 125 GLU A N 1
ATOM 1014 C CA . GLU A 1 125 ? -0.962 -12.689 -11.430 1.00 91.69 125 GLU A CA 1
ATOM 1015 C C . GLU A 1 125 ? -0.407 -11.587 -12.345 1.00 91.69 125 GLU A C 1
ATOM 1017 O O . GLU A 1 125 ? 0.095 -10.564 -11.873 1.00 91.69 125 GLU A O 1
ATOM 1022 N N . ASP A 1 126 ? -0.492 -11.760 -13.663 1.00 92.56 126 ASP A N 1
ATOM 1023 C CA . ASP A 1 126 ? 0.124 -10.865 -14.657 1.00 92.56 126 ASP A CA 1
ATOM 1024 C C . ASP A 1 126 ? -0.861 -10.280 -15.682 1.00 92.56 126 ASP A C 1
ATOM 1026 O O . ASP A 1 126 ? -0.463 -9.565 -16.599 1.00 92.56 126 ASP A O 1
ATOM 1030 N N . CYS A 1 127 ? -2.163 -10.506 -15.510 1.00 91.06 127 CYS A N 1
ATOM 1031 C CA . CYS A 1 127 ? -3.190 -10.020 -16.437 1.00 91.06 127 CYS A CA 1
ATOM 1032 C C . CYS A 1 127 ? -3.339 -8.484 -16.491 1.00 91.06 127 CYS A C 1
ATOM 1034 O O . CYS A 1 127 ? -3.973 -7.962 -17.410 1.00 91.06 127 CYS A O 1
ATOM 1036 N N . SER A 1 128 ? -2.767 -7.762 -15.524 1.00 95.19 128 SER A N 1
ATOM 1037 C CA . SER A 1 128 ? -2.826 -6.305 -15.378 1.00 95.19 128 SER A CA 1
ATOM 1038 C C . SER A 1 128 ? -1.418 -5.708 -15.312 1.00 95.19 128 SER A C 1
ATOM 1040 O O . SER A 1 128 ? -0.444 -6.392 -15.007 1.00 95.19 128 SER A O 1
ATOM 1042 N N . ASP A 1 129 ? -1.303 -4.406 -15.562 1.00 95.31 129 ASP A N 1
ATOM 1043 C CA . ASP A 1 129 ? -0.085 -3.637 -15.291 1.00 95.31 129 ASP A CA 1
ATOM 1044 C C . ASP A 1 129 ? 0.105 -3.299 -13.798 1.00 95.31 129 ASP A C 1
ATOM 1046 O O . ASP A 1 129 ? 1.130 -2.711 -13.429 1.00 95.31 129 ASP A O 1
ATOM 1050 N N . HIS A 1 130 ? -0.854 -3.701 -12.957 1.00 97.31 130 HIS A N 1
ATOM 1051 C CA . HIS A 1 130 ? -0.785 -3.721 -11.497 1.00 97.31 130 HIS A CA 1
ATOM 1052 C C . HIS A 1 130 ? -0.754 -5.155 -10.953 1.00 97.31 130 HIS A C 1
ATOM 1054 O O . HIS A 1 130 ? -1.476 -6.028 -11.439 1.00 97.31 130 HIS A O 1
ATOM 1060 N N . LYS A 1 131 ? 0.005 -5.372 -9.877 1.00 95.75 131 LYS A N 1
ATOM 1061 C CA . LYS A 1 131 ? -0.052 -6.601 -9.075 1.00 95.75 131 LYS A CA 1
ATOM 1062 C C . LYS A 1 131 ? -1.135 -6.486 -7.997 1.00 95.75 131 LYS A C 1
ATOM 1064 O O . LYS A 1 131 ? -1.122 -5.497 -7.261 1.00 95.75 131 LYS A O 1
ATOM 1069 N N . PRO A 1 132 ? -2.057 -7.461 -7.864 1.00 97.12 132 PRO A N 1
ATOM 1070 C CA . PRO A 1 132 ? -3.062 -7.438 -6.807 1.00 97.12 132 PRO A CA 1
ATOM 1071 C C . PRO A 1 132 ? -2.417 -7.387 -5.422 1.00 97.12 132 PRO A C 1
ATOM 1073 O O . PRO A 1 132 ? -1.495 -8.150 -5.140 1.00 97.12 132 PRO A O 1
ATOM 1076 N N . VAL A 1 133 ? -2.935 -6.526 -4.548 1.00 97.81 133 VAL A N 1
ATOM 1077 C CA . VAL A 1 133 ? -2.494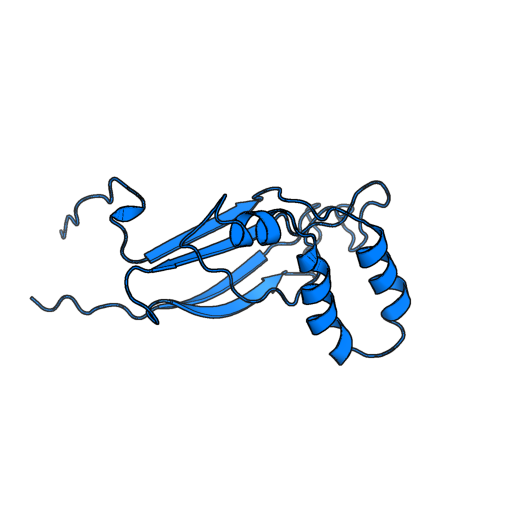 -6.398 -3.154 1.00 97.81 133 VAL A CA 1
ATOM 1078 C C . VAL A 1 133 ? -3.584 -6.908 -2.228 1.00 97.81 133 VAL A C 1
ATOM 1080 O O . VAL A 1 133 ? -4.764 -6.607 -2.419 1.00 97.81 133 VAL A O 1
ATOM 1083 N N . TYR A 1 134 ? -3.193 -7.660 -1.204 1.00 97.62 134 TYR A N 1
ATOM 1084 C CA . TYR A 1 134 ? -4.106 -8.152 -0.183 1.00 97.62 134 TYR A CA 1
ATOM 1085 C C . TYR A 1 134 ? -3.542 -7.934 1.218 1.00 97.62 134 TYR A C 1
ATOM 1087 O O . TYR A 1 134 ? -2.335 -7.981 1.451 1.00 97.62 134 TYR A O 1
ATOM 1095 N N . ALA A 1 135 ? -4.445 -7.743 2.175 1.00 97.94 135 ALA A N 1
ATOM 1096 C CA . ALA A 1 135 ? -4.112 -7.702 3.588 1.00 97.94 135 ALA A CA 1
ATOM 1097 C C . ALA A 1 135 ? -5.129 -8.519 4.389 1.00 97.94 135 ALA A C 1
ATOM 1099 O O . ALA A 1 135 ? -6.328 -8.503 4.107 1.00 97.94 135 ALA A O 1
ATOM 1100 N N . VAL A 1 136 ? -4.639 -9.242 5.392 1.00 98.00 136 VAL A N 1
ATOM 1101 C CA . VAL A 1 136 ? -5.439 -10.100 6.271 1.00 98.00 136 VAL A CA 1
ATOM 1102 C C . VAL A 1 136 ? -5.319 -9.572 7.689 1.00 98.00 136 VAL A C 1
ATOM 1104 O O . VAL A 1 136 ? -4.211 -9.337 8.167 1.00 98.00 136 VAL A O 1
ATOM 1107 N N . PHE A 1 137 ? -6.447 -9.428 8.381 1.00 97.44 137 PHE A N 1
ATOM 1108 C CA . PHE A 1 137 ? -6.508 -8.857 9.725 1.00 97.44 137 PHE A CA 1
ATOM 1109 C C . PHE A 1 137 ? -7.263 -9.774 10.686 1.00 97.44 137 PHE A C 1
ATOM 1111 O O . PHE A 1 137 ? -8.248 -10.410 10.316 1.00 97.44 137 PHE A O 1
ATOM 1118 N N . THR A 1 138 ? -6.834 -9.799 11.947 1.00 96.56 138 THR A N 1
ATOM 1119 C CA . THR A 1 138 ? -7.689 -10.221 13.062 1.00 96.56 138 THR A CA 1
ATOM 1120 C C . THR A 1 138 ? -8.433 -9.002 13.583 1.00 96.56 138 THR A C 1
ATOM 1122 O O . THR A 1 138 ? -7.808 -7.978 13.855 1.00 96.56 138 THR A O 1
ATOM 1125 N N . LEU A 1 139 ? -9.748 -9.130 13.758 1.00 95.06 139 LEU A N 1
ATOM 1126 C CA . LEU A 1 139 ? -10.587 -8.090 14.337 1.00 95.06 139 LEU A CA 1
ATOM 1127 C C . LEU A 1 139 ? -11.183 -8.576 15.658 1.00 95.06 139 LEU A C 1
ATOM 1129 O O . LEU A 1 139 ? -11.881 -9.591 15.691 1.00 95.06 139 LEU A O 1
ATOM 1133 N N . ARG A 1 140 ? -10.957 -7.831 16.742 1.00 91.62 140 ARG A N 1
ATOM 1134 C CA . ARG A 1 140 ? -11.691 -8.041 17.992 1.00 91.62 140 ARG A CA 1
ATOM 1135 C C . ARG A 1 140 ? -13.078 -7.418 17.857 1.00 91.62 140 ARG A C 1
ATOM 1137 O O . ARG A 1 140 ? -13.225 -6.198 17.808 1.00 91.62 140 ARG A O 1
ATOM 1144 N N . VAL A 1 141 ? -14.100 -8.263 17.788 1.00 85.44 141 VAL A N 1
ATOM 1145 C CA . VAL A 1 141 ? -15.496 -7.815 17.769 1.00 85.44 141 VAL A CA 1
ATOM 1146 C C . VAL A 1 141 ? -15.962 -7.634 19.208 1.00 85.44 141 VAL A C 1
ATOM 1148 O O . VAL A 1 141 ? -15.810 -8.537 20.031 1.00 85.44 141 VAL A O 1
ATOM 1151 N N . LEU A 1 142 ? -16.500 -6.457 19.523 1.00 78.94 142 LEU A N 1
ATOM 1152 C CA . LEU A 1 142 ? -17.133 -6.218 20.813 1.00 78.94 142 LEU A CA 1
ATOM 1153 C C . LEU A 1 142 ? -18.504 -6.895 20.807 1.00 78.94 142 LEU A C 1
ATOM 1155 O O . LEU A 1 142 ? -19.339 -6.616 19.948 1.00 78.94 142 LEU A O 1
ATOM 1159 N N . ASP A 1 143 ? -18.716 -7.799 21.756 1.00 73.88 143 ASP A N 1
ATOM 1160 C CA . ASP A 1 143 ? -20.011 -8.429 21.970 1.00 73.88 143 ASP A CA 1
ATOM 1161 C C . ASP A 1 143 ? -20.949 -7.390 22.600 1.00 73.88 143 ASP A C 1
ATOM 1163 O O . ASP A 1 143 ? -20.817 -7.050 23.778 1.00 73.88 143 ASP A O 1
ATOM 1167 N N . GLN A 1 144 ? -21.866 -6.832 21.808 1.00 61.38 144 GLN A N 1
ATOM 1168 C CA . GLN A 1 144 ? -22.944 -5.992 22.327 1.00 61.38 144 GLN A CA 1
ATOM 1169 C C . GLN A 1 144 ? -24.016 -6.892 22.954 1.00 61.38 144 GLN A C 1
ATOM 1171 O O . GLN A 1 144 ? -25.111 -7.045 22.412 1.00 61.38 144 GLN A O 1
ATOM 1176 N N . ARG A 1 145 ? -23.705 -7.515 24.097 1.00 47.06 145 ARG A N 1
ATOM 1177 C CA . ARG A 1 145 ? -24.751 -8.102 24.943 1.00 47.06 145 ARG A CA 1
ATOM 1178 C C . ARG A 1 145 ? -25.513 -6.962 25.604 1.00 47.06 145 ARG A C 1
ATOM 1180 O O . ARG A 1 145 ? -24.988 -6.306 26.501 1.00 47.06 145 ARG A O 1
ATOM 1187 N N . HIS A 1 146 ? -26.723 -6.732 25.110 1.00 46.38 146 HIS A N 1
ATOM 1188 C CA . HIS A 1 146 ? -27.782 -6.064 25.855 1.00 46.38 146 HIS A CA 1
ATOM 1189 C C . HIS A 1 146 ? -28.439 -7.051 26.818 1.00 46.38 146 HIS A C 1
ATOM 1191 O O . HIS A 1 146 ? -28.662 -8.210 26.398 1.00 46.38 146 HIS A O 1
#

Organism: Parascaris univalens (NCBI:txid6257)

Sequence (146 aa):
RYGLPACKSVAQADCVFWFGDLNFRLKSRKRVDALSAQQMTENLSLKSFFSDLLVDDELTVEKCKGNVFVEFDEAHISFPPTHKFIAGSNDYVCSRIPSYTDRVLFYSKDEDRIRPLMYDSLWDEDCSDHKPVYAVFTLRVLDQRH

InterPro domains:
  IPR000300 Inositol polyphosphate-related phosphatase [PF22669] (7-135)
  IPR036691 Endonuclease/exonuclease/phosphatase superfamily [G3DSA:3.60.10.10] (2-146)
  IPR036691 Endonuclease/exonuclease/phosphatase superfamily [SSF56219] (11-141)
  IPR046985 Inositol 5-phosphatase [PTHR11200] (9-141)